Protein AF-A0A4Q0A4Y5-F1 (afdb_monomer_lite)

Secondary structure (DSSP, 8-state):
-B-TTT--B-SSHHHHHHHHTTTT----EE-TTT--EESSHHHHHHHHHSS--------------

Structure (mmCIF, N/CA/C/O backbone):
data_AF-A0A4Q0A4Y5-F1
#
_entry.id   AF-A0A4Q0A4Y5-F1
#
loop_
_atom_site.group_PDB
_atom_site.id
_atom_site.type_symbol
_atom_site.label_atom_id
_atom_site.label_alt_id
_atom_site.label_comp_id
_atom_site.label_asym_id
_atom_site.label_entity_id
_atom_site.label_seq_id
_atom_site.pdbx_PDB_ins_code
_atom_site.Cartn_x
_atom_site.Cartn_y
_atom_site.Cartn_z
_atom_site.occupancy
_atom_site.B_iso_or_equiv
_atom_site.auth_seq_id
_atom_site.auth_comp_id
_atom_site.auth_asym_id
_atom_site.auth_atom_id
_atom_site.pdbx_PDB_model_num
ATOM 1 N N . TYR A 1 1 ? 9.810 -5.703 -15.212 1.00 94.50 1 TYR A N 1
ATOM 2 C CA . TYR A 1 1 ? 8.340 -5.572 -15.344 1.00 94.50 1 TYR A CA 1
ATOM 3 C C . TYR A 1 1 ? 7.914 -4.195 -14.851 1.00 94.50 1 TYR A C 1
ATOM 5 O O . TYR A 1 1 ? 8.153 -3.904 -13.685 1.00 94.50 1 TYR A O 1
ATOM 13 N N . LYS A 1 2 ? 7.361 -3.330 -15.714 1.00 96.44 2 LYS A N 1
ATOM 14 C CA . LYS A 1 2 ? 7.121 -1.904 -15.413 1.00 96.44 2 LYS A CA 1
ATOM 15 C C . LYS A 1 2 ? 5.637 -1.612 -15.178 1.00 96.44 2 LYS A C 1
ATOM 17 O O . LYS A 1 2 ? 4.790 -2.133 -15.898 1.00 96.44 2 LYS A O 1
ATOM 22 N N . CYS A 1 3 ? 5.322 -0.796 -14.174 1.00 96.06 3 CYS A N 1
ATOM 23 C CA . CYS A 1 3 ? 3.961 -0.322 -13.941 1.00 96.06 3 CYS A CA 1
ATOM 24 C C . CYS A 1 3 ? 3.570 0.739 -14.981 1.00 96.06 3 CYS A C 1
ATOM 26 O O . CYS A 1 3 ? 4.292 1.728 -15.097 1.00 96.06 3 CYS A O 1
ATOM 28 N N . PRO A 1 4 ? 2.432 0.590 -15.686 1.00 93.00 4 PRO A N 1
ATOM 29 C CA . PRO A 1 4 ? 1.993 1.580 -16.670 1.00 93.00 4 PRO A CA 1
ATOM 30 C C . PRO A 1 4 ? 1.517 2.894 -16.031 1.00 93.00 4 PRO A C 1
ATOM 32 O O . PRO A 1 4 ? 1.520 3.923 -16.690 1.00 93.00 4 PRO A O 1
ATOM 35 N N . THR A 1 5 ? 1.125 2.874 -14.753 1.00 93.94 5 THR A N 1
ATOM 36 C CA . THR A 1 5 ? 0.548 4.040 -14.065 1.00 93.94 5 THR A CA 1
ATOM 37 C C . THR A 1 5 ? 1.606 4.920 -13.401 1.00 93.94 5 THR A C 1
ATOM 39 O O . THR A 1 5 ? 1.528 6.137 -13.484 1.00 93.94 5 THR A O 1
ATOM 42 N N . CYS A 1 6 ? 2.600 4.327 -12.731 1.00 95.56 6 CYS A N 1
ATOM 43 C CA . CYS A 1 6 ? 3.604 5.077 -11.960 1.00 95.56 6 CYS A CA 1
ATOM 44 C C . CYS A 1 6 ? 5.051 4.812 -12.396 1.00 95.56 6 CYS A C 1
ATOM 46 O O . CYS A 1 6 ? 5.984 5.213 -11.707 1.00 95.56 6 CYS A O 1
ATOM 48 N N . ASN A 1 7 ? 5.254 4.099 -13.508 1.00 94.31 7 ASN A N 1
ATOM 49 C CA . ASN A 1 7 ? 6.566 3.768 -14.071 1.00 94.31 7 ASN A CA 1
ATOM 50 C C . ASN A 1 7 ? 7.526 2.988 -13.154 1.00 94.31 7 ASN A C 1
ATOM 52 O O . ASN A 1 7 ? 8.677 2.767 -13.530 1.00 94.31 7 ASN A O 1
ATOM 56 N N . GLN A 1 8 ? 7.062 2.505 -12.000 1.00 97.12 8 GLN A N 1
ATOM 57 C CA . GLN A 1 8 ? 7.873 1.719 -11.078 1.00 97.12 8 GLN A CA 1
ATOM 58 C C .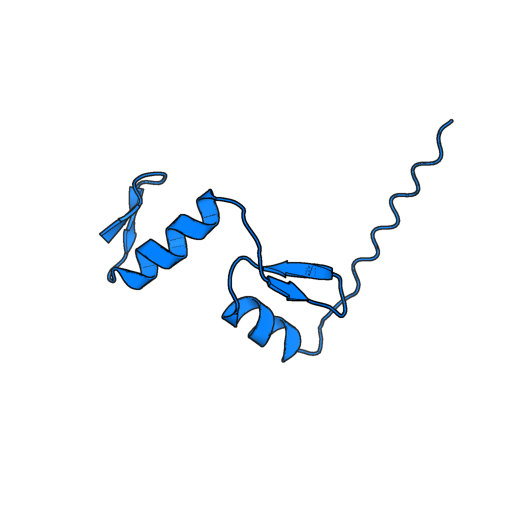 GLN A 1 8 ? 8.248 0.358 -11.684 1.00 97.12 8 GLN A C 1
ATOM 60 O O . GLN A 1 8 ? 7.414 -0.325 -12.289 1.00 97.12 8 GLN A O 1
ATOM 65 N N . SER A 1 9 ? 9.507 -0.038 -11.504 1.00 97.12 9 SER A N 1
ATOM 66 C CA . SER A 1 9 ? 10.063 -1.282 -12.039 1.00 97.12 9 SER A CA 1
ATOM 67 C C . SER A 1 9 ? 10.135 -2.376 -10.978 1.00 97.12 9 SER A C 1
ATOM 69 O O . SER A 1 9 ? 10.544 -2.142 -9.845 1.00 97.12 9 SER A O 1
ATOM 71 N N . PHE A 1 10 ? 9.772 -3.593 -11.379 1.00 97.38 10 PHE A N 1
ATOM 72 C CA . PHE A 1 10 ? 9.789 -4.799 -10.554 1.00 97.38 10 PHE A CA 1
ATOM 73 C C . PHE A 1 10 ? 10.604 -5.902 -11.225 1.00 97.38 10 PHE A C 1
ATOM 75 O O . PHE A 1 10 ? 10.518 -6.096 -12.446 1.00 97.38 10 PHE A O 1
ATOM 82 N N . SER A 1 11 ? 11.324 -6.674 -10.410 1.00 97.50 11 SER A N 1
ATOM 83 C CA . SER A 1 11 ? 12.142 -7.804 -10.864 1.00 97.50 11 SER A CA 1
ATOM 84 C C . SER A 1 11 ? 11.304 -9.006 -11.313 1.00 97.50 11 SER A C 1
ATOM 86 O O . SER A 1 11 ? 11.766 -9.798 -12.127 1.00 97.50 11 SER A O 1
ATOM 88 N N . ARG A 1 12 ? 10.055 -9.149 -10.835 1.00 97.50 12 ARG A N 1
ATOM 89 C CA . ARG A 1 12 ? 9.161 -10.273 -11.182 1.00 97.50 12 ARG A CA 1
ATOM 90 C C . ARG A 1 12 ? 7.775 -9.808 -11.636 1.00 97.50 12 ARG A C 1
ATOM 92 O O . ARG A 1 12 ? 7.258 -8.794 -11.171 1.00 97.50 12 ARG A O 1
ATOM 99 N N . ASN A 1 13 ? 7.136 -10.591 -12.510 1.00 95.75 13 ASN A N 1
ATOM 100 C CA . ASN A 1 13 ? 5.794 -10.292 -13.030 1.00 95.75 13 ASN A CA 1
ATOM 101 C C . ASN A 1 13 ? 4.728 -10.309 -11.922 1.00 95.75 13 ASN A C 1
ATOM 103 O O . ASN A 1 13 ? 3.894 -9.412 -11.839 1.00 95.75 13 ASN A O 1
ATOM 107 N N . HIS A 1 14 ? 4.768 -11.300 -11.024 1.00 93.62 14 HIS A N 1
ATOM 108 C CA . HIS A 1 14 ? 3.792 -11.383 -9.934 1.00 93.62 14 HIS A CA 1
ATOM 109 C C . HIS A 1 14 ? 3.879 -10.183 -8.977 1.00 93.62 14 HIS A C 1
ATOM 111 O O . HIS A 1 14 ? 2.858 -9.770 -8.428 1.00 93.62 14 HIS A O 1
ATOM 117 N N . ASP A 1 15 ? 5.066 -9.589 -8.819 1.00 95.00 15 ASP A N 1
ATOM 118 C CA . ASP A 1 15 ? 5.256 -8.369 -8.037 1.00 95.00 15 ASP A CA 1
ATOM 119 C C . ASP A 1 15 ? 4.581 -7.174 -8.709 1.00 95.00 15 ASP A C 1
ATOM 121 O O . ASP A 1 15 ? 3.831 -6.457 -8.048 1.00 95.00 15 ASP A O 1
ATOM 125 N N . LEU A 1 16 ? 4.737 -7.028 -10.030 1.00 95.62 16 LEU A N 1
ATOM 126 C CA . LEU A 1 16 ? 4.014 -6.021 -10.809 1.00 95.62 16 LEU A CA 1
ATOM 127 C C . LEU A 1 16 ? 2.490 -6.230 -10.734 1.00 95.62 16 LEU A C 1
ATOM 129 O O . LEU A 1 16 ? 1.758 -5.295 -10.416 1.00 95.62 16 LEU A O 1
ATOM 133 N N . LYS A 1 17 ? 1.997 -7.454 -10.976 1.00 91.75 17 LYS A N 1
ATOM 134 C CA . LYS A 1 17 ? 0.558 -7.780 -10.895 1.00 91.75 17 LYS A CA 1
ATOM 135 C C . LYS A 1 17 ? -0.024 -7.490 -9.513 1.00 91.75 17 LYS A C 1
ATOM 137 O O . LYS A 1 17 ? -1.179 -7.093 -9.386 1.00 91.75 17 LYS A O 1
ATOM 142 N N . ARG A 1 18 ? 0.763 -7.702 -8.458 1.00 89.88 18 ARG A N 1
ATOM 143 C CA . ARG A 1 18 ? 0.382 -7.350 -7.089 1.00 89.88 18 ARG A CA 1
ATOM 144 C C . ARG A 1 18 ? 0.391 -5.840 -6.876 1.00 89.88 18 ARG A C 1
ATOM 146 O O . ARG A 1 18 ? -0.525 -5.331 -6.237 1.00 89.88 18 ARG A O 1
ATOM 153 N N . HIS A 1 19 ? 1.398 -5.149 -7.400 1.00 92.38 19 HIS A N 1
ATOM 154 C CA . HIS A 1 19 ? 1.530 -3.704 -7.303 1.00 92.38 19 HIS A CA 1
ATOM 155 C C . HIS A 1 19 ? 0.358 -2.982 -7.971 1.00 92.38 19 HIS A C 1
ATOM 157 O O . HIS A 1 19 ? -0.244 -2.137 -7.329 1.00 92.38 19 HIS A O 1
ATOM 163 N N . VAL A 1 20 ? -0.046 -3.344 -9.194 1.00 91.06 20 VAL A N 1
ATOM 164 C CA . VAL A 1 20 ? -1.117 -2.612 -9.906 1.00 91.06 20 VAL A CA 1
ATOM 165 C C . VAL A 1 20 ? -2.459 -2.600 -9.164 1.00 91.06 20 VAL A C 1
ATOM 167 O O . VAL A 1 20 ? -3.251 -1.680 -9.340 1.00 91.06 20 VAL A O 1
ATOM 170 N N . LYS A 1 21 ? -2.699 -3.559 -8.259 1.00 88.25 21 LYS A N 1
ATOM 171 C CA . LYS A 1 21 ? -3.892 -3.567 -7.398 1.00 88.25 21 LYS A CA 1
ATOM 172 C C . LYS A 1 21 ? -3.963 -2.350 -6.473 1.00 88.25 21 LYS A C 1
ATOM 174 O O . LYS A 1 21 ? -5.065 -1.969 -6.091 1.00 88.25 21 LYS A O 1
ATOM 179 N N . ILE A 1 22 ? -2.835 -1.720 -6.128 1.00 88.12 22 ILE A N 1
ATOM 180 C CA . ILE A 1 22 ? -2.842 -0.510 -5.292 1.00 88.12 22 ILE A CA 1
ATOM 181 C C . ILE A 1 22 ? -3.502 0.671 -6.009 1.00 88.12 22 ILE A C 1
ATOM 183 O O . ILE A 1 22 ? -4.195 1.444 -5.357 1.00 88.12 22 ILE A O 1
ATOM 187 N N . HIS A 1 23 ? -3.347 0.760 -7.334 1.00 90.19 23 HIS A N 1
ATOM 188 C CA . HIS A 1 23 ? -3.925 1.834 -8.149 1.00 90.19 23 HIS A CA 1
ATOM 189 C C . HIS A 1 23 ? -5.443 1.712 -8.258 1.00 90.19 23 HIS A C 1
ATOM 191 O O . HIS A 1 23 ? -6.133 2.716 -8.341 1.00 90.19 23 HIS A O 1
ATOM 197 N N . SER A 1 24 ? -5.979 0.490 -8.171 1.00 86.81 24 SER A N 1
ATOM 198 C CA . SER A 1 24 ? -7.431 0.274 -8.150 1.00 86.81 24 SER A CA 1
ATOM 199 C C . SER A 1 24 ? -8.104 0.774 -6.867 1.00 86.81 24 SER A C 1
ATOM 201 O O . SER A 1 24 ? -9.323 0.896 -6.821 1.00 86.81 24 SER A O 1
ATOM 203 N N . GLY A 1 25 ? -7.345 0.972 -5.781 1.00 84.12 25 GLY A N 1
ATOM 204 C CA . GLY A 1 25 ? -7.893 1.298 -4.460 1.00 84.12 25 GLY A CA 1
ATOM 205 C C . GLY A 1 25 ? -8.763 0.198 -3.829 1.00 84.12 25 GLY A C 1
ATOM 206 O O . GLY A 1 25 ? -9.136 0.311 -2.658 1.00 84.12 25 GLY A O 1
ATOM 207 N N . VAL A 1 26 ? -9.053 -0.894 -4.548 1.00 84.44 26 VAL A N 1
ATOM 208 C CA . VAL A 1 26 ? -9.932 -1.968 -4.086 1.00 84.44 26 VAL A CA 1
ATOM 209 C C . VAL A 1 26 ? -9.258 -2.737 -2.955 1.00 84.44 26 VAL A C 1
ATOM 211 O O . VAL A 1 26 ? -8.155 -3.276 -3.077 1.00 84.44 26 VAL A O 1
ATOM 214 N N . LYS A 1 27 ? -9.954 -2.815 -1.820 1.00 87.81 27 LYS A N 1
ATOM 215 C CA . LYS A 1 27 ? -9.526 -3.570 -0.639 1.00 87.81 27 LYS A CA 1
ATOM 216 C C . LYS A 1 27 ? -10.570 -4.641 -0.325 1.00 87.81 27 LYS A C 1
ATOM 218 O O . LYS A 1 27 ? -11.470 -4.376 0.479 1.00 87.81 27 LYS A O 1
ATOM 223 N N . PRO A 1 28 ? -10.507 -5.818 -0.977 1.00 87.75 28 PRO A N 1
ATOM 224 C CA . PRO A 1 28 ? -11.545 -6.838 -0.843 1.00 87.75 28 PRO A CA 1
ATOM 225 C C . PRO A 1 28 ? -11.451 -7.596 0.487 1.00 87.75 28 PRO A C 1
ATOM 227 O O . PRO A 1 28 ? -12.418 -8.210 0.916 1.00 87.75 28 PRO A O 1
ATOM 230 N N . HIS A 1 29 ? -10.308 -7.540 1.173 1.00 91.25 29 HIS A N 1
ATOM 231 C CA . HIS A 1 29 ? -10.087 -8.297 2.400 1.00 91.25 29 HIS A CA 1
ATOM 232 C C . HIS A 1 29 ? -10.364 -7.426 3.623 1.00 91.25 29 HIS A C 1
ATOM 234 O O . HIS A 1 29 ? -9.654 -6.452 3.854 1.00 91.25 29 HIS A O 1
ATOM 240 N N . GLN A 1 30 ? -11.361 -7.776 4.431 1.00 91.25 30 GLN A N 1
ATOM 241 C CA . GLN A 1 30 ? -11.721 -7.033 5.637 1.00 91.25 30 GLN A CA 1
ATOM 242 C C . GLN A 1 30 ? -11.406 -7.837 6.898 1.00 91.25 30 GLN A C 1
ATOM 244 O O . GLN A 1 30 ? -11.715 -9.023 6.992 1.00 91.25 30 GLN A O 1
ATOM 249 N N . CYS A 1 31 ? -10.817 -7.176 7.892 1.00 90.06 31 CYS A N 1
ATOM 250 C CA . CYS A 1 31 ? -10.716 -7.726 9.232 1.00 90.06 31 CYS A CA 1
ATOM 251 C C . CYS A 1 31 ? -12.078 -7.651 9.924 1.00 90.06 31 CYS A C 1
ATOM 253 O O . CYS A 1 31 ? -12.561 -6.557 10.204 1.00 90.06 31 CYS A O 1
ATOM 255 N N . GLN A 1 32 ? -12.664 -8.803 10.246 1.00 86.62 32 GLN A N 1
ATOM 256 C CA . GLN A 1 32 ? -13.976 -8.879 10.901 1.00 86.62 32 GLN A CA 1
ATOM 257 C C . GLN A 1 32 ? -13.975 -8.315 12.329 1.00 86.62 32 GLN A C 1
ATOM 259 O O . GLN A 1 32 ? -15.011 -7.902 12.830 1.00 86.62 32 GLN A O 1
ATOM 264 N N . ARG A 1 33 ? -12.810 -8.251 12.988 1.00 85.25 33 ARG A N 1
ATOM 265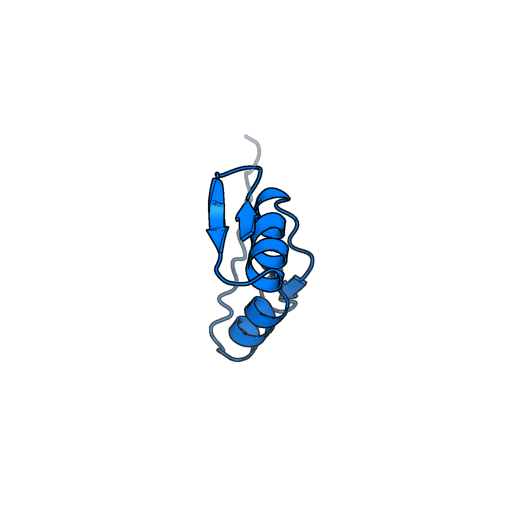 C CA . ARG A 1 33 ? -12.714 -7.747 14.365 1.00 85.25 33 ARG A CA 1
ATOM 266 C C . ARG A 1 33 ? -12.694 -6.219 14.449 1.00 85.25 33 ARG A C 1
ATOM 268 O O . ARG A 1 33 ? -13.352 -5.678 15.322 1.00 85.25 33 ARG A O 1
ATOM 275 N N . CYS A 1 34 ? -11.928 -5.541 13.590 1.00 88.88 34 CYS A N 1
ATOM 276 C CA . CYS A 1 34 ? -11.764 -4.079 13.645 1.00 88.88 34 CYS A CA 1
ATOM 277 C C . CYS A 1 34 ? -12.163 -3.343 12.355 1.00 88.88 34 CYS A C 1
ATOM 279 O O . CYS A 1 34 ? -11.832 -2.174 12.185 1.00 88.88 34 CYS A O 1
ATOM 281 N N . GLY A 1 35 ? -12.825 -4.017 11.411 1.00 87.25 35 GLY A N 1
ATOM 282 C CA . GLY A 1 35 ? -13.374 -3.427 10.182 1.00 87.25 35 GLY A CA 1
ATOM 283 C C . GLY A 1 35 ? -12.341 -2.982 9.138 1.00 87.25 35 GLY A C 1
ATOM 284 O O . GLY A 1 35 ? -12.715 -2.622 8.021 1.00 87.25 35 GLY A O 1
ATOM 285 N N . LYS A 1 36 ? -11.040 -3.025 9.458 1.00 87.94 36 LYS A N 1
ATOM 286 C CA . LYS A 1 36 ? -9.960 -2.539 8.590 1.00 87.94 36 LYS A CA 1
ATOM 287 C C . LYS A 1 36 ? -9.868 -3.352 7.297 1.00 87.94 36 LYS A C 1
ATOM 289 O O . LYS A 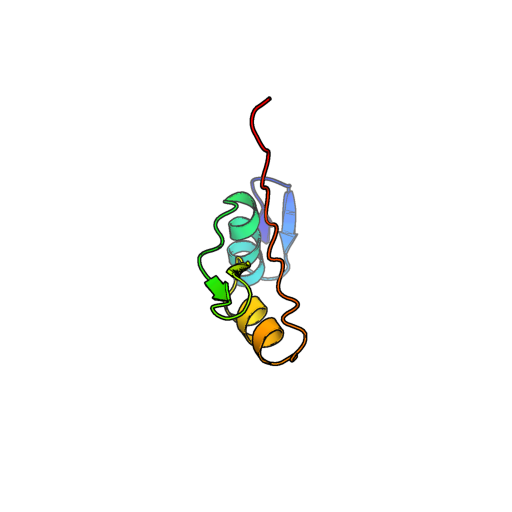1 36 ? -9.813 -4.581 7.334 1.00 87.94 36 LYS A O 1
ATOM 294 N N . ARG A 1 37 ? -9.804 -2.657 6.157 1.00 90.12 37 ARG A N 1
ATOM 295 C CA . ARG A 1 37 ? -9.711 -3.267 4.822 1.00 90.12 37 ARG A CA 1
ATOM 296 C C . ARG A 1 37 ? -8.270 -3.305 4.309 1.00 90.12 37 ARG A C 1
ATOM 298 O O . ARG A 1 37 ? -7.497 -2.367 4.509 1.00 90.12 37 ARG A O 1
ATOM 305 N N . PHE A 1 38 ? -7.932 -4.369 3.594 1.00 89.56 38 PHE A N 1
ATOM 306 C CA . PHE A 1 38 ? -6.625 -4.663 3.023 1.00 89.56 38 PHE A CA 1
ATOM 307 C C . PHE A 1 38 ? -6.771 -5.020 1.540 1.00 89.56 38 PHE A C 1
ATOM 309 O O . PHE A 1 38 ? -7.692 -5.731 1.139 1.00 89.56 38 PHE A O 1
ATOM 316 N N . GLY A 1 39 ? -5.826 -4.553 0.722 1.00 89.75 39 GLY A N 1
ATOM 317 C CA . GLY A 1 39 ? -5.746 -4.909 -0.702 1.00 89.75 39 GLY A CA 1
ATOM 318 C C . GLY A 1 39 ? -5.224 -6.325 -0.954 1.00 89.75 39 GLY A C 1
ATOM 319 O O . GLY A 1 39 ? -5.252 -6.796 -2.086 1.00 89.75 39 GLY A O 1
ATOM 320 N N . ARG A 1 40 ? -4.713 -7.004 0.086 1.00 89.06 40 ARG A N 1
ATOM 321 C CA . ARG A 1 40 ? -4.086 -8.328 -0.022 1.00 89.06 40 ARG A CA 1
ATOM 322 C C . ARG A 1 40 ? -4.427 -9.227 1.165 1.00 89.06 40 ARG A C 1
ATOM 324 O O . ARG A 1 40 ? -4.479 -8.752 2.301 1.00 89.06 40 ARG A O 1
ATOM 331 N N . SER A 1 41 ? -4.601 -10.519 0.899 1.00 90.75 41 SER A N 1
ATOM 332 C CA . SER A 1 41 ? -4.921 -11.539 1.904 1.00 90.75 41 SER A CA 1
ATOM 333 C C . SER A 1 41 ? -3.778 -11.769 2.895 1.00 90.75 41 SER A C 1
ATOM 335 O O . SER A 1 41 ? -4.025 -11.878 4.092 1.00 90.75 41 SER A O 1
ATOM 337 N N . ASP A 1 42 ? -2.522 -11.760 2.436 1.00 90.25 42 ASP A N 1
ATOM 338 C CA . ASP A 1 42 ? -1.343 -11.912 3.298 1.00 90.25 42 ASP A CA 1
ATOM 339 C C . ASP A 1 42 ? -1.210 -10.755 4.300 1.00 90.25 42 ASP A C 1
ATOM 341 O O . ASP A 1 42 ? -0.869 -10.963 5.466 1.00 90.25 42 ASP A O 1
ATOM 345 N N . ALA A 1 43 ? -1.572 -9.540 3.876 1.00 89.75 43 ALA A N 1
ATOM 346 C CA . ALA A 1 43 ? -1.590 -8.372 4.745 1.00 89.75 43 ALA A CA 1
ATOM 347 C C . ALA A 1 43 ? -2.663 -8.492 5.841 1.00 89.75 43 ALA A C 1
ATOM 349 O O . ALA A 1 43 ? -2.372 -8.179 6.996 1.00 89.75 43 ALA A O 1
ATOM 350 N N . LEU A 1 44 ? -3.861 -8.992 5.502 1.00 91.44 44 LEU A N 1
ATOM 351 C CA . LEU A 1 44 ? -4.901 -9.310 6.484 1.00 91.44 44 LEU A CA 1
ATOM 352 C C . LEU A 1 44 ? -4.446 -10.430 7.428 1.00 91.44 44 LEU A C 1
ATOM 354 O O . LEU A 1 44 ? -4.584 -10.290 8.636 1.00 91.44 44 LEU A O 1
ATOM 358 N N . LYS A 1 45 ? -3.861 -11.515 6.910 1.00 90.94 45 LYS A N 1
ATOM 359 C CA . LYS A 1 45 ? -3.391 -12.644 7.728 1.00 90.94 45 LYS A CA 1
ATOM 360 C C . LYS A 1 45 ? -2.354 -12.189 8.752 1.00 90.94 45 LYS A C 1
ATOM 362 O O . LYS A 1 45 ? -2.511 -12.459 9.937 1.00 90.94 45 LYS A O 1
ATOM 367 N N . ARG A 1 46 ? -1.348 -11.421 8.322 1.00 89.88 46 ARG A N 1
ATOM 368 C CA . ARG A 1 46 ? -0.354 -10.818 9.225 1.00 89.88 46 ARG A CA 1
ATOM 369 C C . ARG A 1 46 ? -1.007 -9.900 10.259 1.00 89.88 46 ARG A C 1
ATOM 371 O O . ARG A 1 46 ? -0.640 -9.943 11.427 1.00 89.88 46 ARG A O 1
ATOM 378 N N . HIS A 1 47 ? -1.983 -9.098 9.841 1.00 88.38 47 HIS A N 1
ATOM 379 C CA . HIS A 1 47 ? -2.745 -8.250 10.751 1.00 88.38 47 HIS A CA 1
ATOM 380 C C . HIS A 1 47 ? -3.556 -9.050 11.782 1.0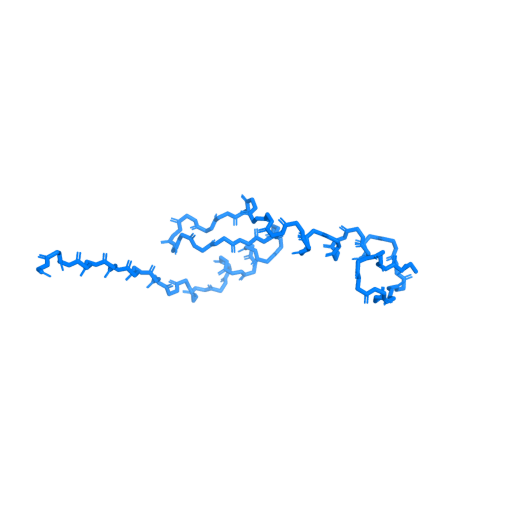0 88.38 47 HIS A C 1
ATOM 382 O O . HIS A 1 47 ? -3.615 -8.633 12.928 1.00 88.38 47 HIS A O 1
ATOM 388 N N . SER A 1 48 ? -4.153 -10.181 11.402 1.00 83.44 48 SER A N 1
ATOM 389 C CA . SER A 1 48 ? -4.941 -11.030 12.304 1.00 83.44 48 SER A CA 1
ATOM 390 C C . SER A 1 48 ? -4.078 -11.852 13.263 1.00 83.44 48 SER A C 1
ATOM 392 O O . SER A 1 48 ? -4.517 -12.141 14.375 1.00 83.44 48 SER A O 1
ATOM 394 N N . LEU A 1 49 ? -2.867 -12.229 12.840 1.00 82.50 49 LEU A N 1
ATOM 395 C CA . LEU A 1 49 ? -1.903 -12.965 13.665 1.00 82.50 49 LEU A CA 1
ATOM 396 C C . LEU A 1 49 ? -1.317 -12.083 14.772 1.00 82.50 49 LEU A C 1
ATOM 398 O O . LEU A 1 49 ? -1.152 -12.527 15.905 1.00 82.50 49 LEU A O 1
ATOM 402 N N . VAL A 1 50 ? -1.047 -10.813 14.471 1.00 74.06 50 VAL A N 1
ATOM 403 C CA . VAL A 1 50 ? -0.645 -9.837 15.483 1.00 74.06 50 VAL A CA 1
ATOM 404 C C . VAL A 1 50 ? -1.912 -9.375 16.208 1.00 74.06 50 VAL A C 1
ATOM 406 O O . VAL A 1 50 ? -2.737 -8.686 15.621 1.00 74.06 50 VAL A O 1
ATOM 409 N N . LYS A 1 51 ? -2.078 -9.673 17.505 1.00 62.47 51 LYS A N 1
ATOM 410 C CA . LYS A 1 51 ? -3.247 -9.267 18.334 1.00 62.47 51 LYS A CA 1
ATOM 411 C C . LYS A 1 51 ? -3.496 -7.741 18.420 1.00 62.47 51 LYS A C 1
ATOM 413 O O . LYS A 1 51 ? -4.392 -7.295 19.127 1.00 62.47 51 LYS A O 1
ATOM 418 N N . ARG A 1 52 ? -2.771 -6.919 17.659 1.00 65.69 52 ARG A N 1
ATOM 419 C CA . ARG A 1 52 ? -2.914 -5.463 17.530 1.00 65.69 52 ARG A CA 1
ATOM 420 C C . ARG A 1 52 ? -4.024 -5.081 16.533 1.00 65.69 52 ARG A C 1
ATOM 422 O O . ARG A 1 52 ? -3.826 -4.245 15.652 1.00 65.69 52 ARG A O 1
ATOM 429 N N . CYS A 1 53 ? -5.210 -5.673 16.667 1.00 67.69 53 CYS A N 1
ATOM 430 C CA . CYS A 1 53 ? -6.424 -5.167 16.015 1.00 67.69 53 CYS A CA 1
ATOM 431 C C . CYS A 1 53 ? -6.994 -4.075 16.923 1.00 67.69 53 CYS A C 1
ATOM 433 O O . CYS A 1 53 ? -7.871 -4.326 17.747 1.00 67.69 53 CYS A O 1
ATOM 435 N N . ARG A 1 54 ? -6.427 -2.866 16.847 1.00 68.94 54 ARG A N 1
ATOM 436 C CA . ARG A 1 54 ? -6.990 -1.716 17.559 1.00 68.94 54 ARG A CA 1
ATOM 437 C C . ARG A 1 54 ? -8.273 -1.328 16.826 1.00 68.94 54 ARG A C 1
ATOM 439 O O . ARG A 1 54 ? -8.217 -0.976 15.649 1.00 68.94 54 ARG A O 1
ATOM 446 N N . ASN A 1 55 ? -9.414 -1.455 17.499 1.00 54.88 55 ASN A N 1
ATOM 447 C CA . ASN A 1 55 ? -10.700 -0.993 16.992 1.00 54.88 55 ASN A CA 1
ATOM 448 C C . ASN A 1 55 ? -10.611 0.504 16.690 1.00 54.88 55 ASN A C 1
ATOM 450 O O . ASN A 1 55 ? -10.538 1.314 17.608 1.00 54.88 55 ASN A O 1
ATOM 454 N N . LEU A 1 56 ? -10.636 0.873 15.413 1.00 57.53 56 LEU A N 1
ATOM 455 C CA . LEU A 1 56 ? -11.028 2.217 15.013 1.00 57.53 56 LEU A CA 1
ATOM 456 C C . LEU A 1 56 ? -12.553 2.202 14.903 1.00 57.53 56 LEU A C 1
ATOM 458 O O . LEU A 1 56 ? -13.106 2.087 13.816 1.00 57.53 56 LEU A O 1
ATOM 462 N N . ARG A 1 57 ? -13.238 2.273 16.051 1.00 52.81 57 ARG A N 1
ATOM 463 C CA . ARG A 1 57 ? -14.593 2.831 16.075 1.00 52.81 57 ARG A CA 1
ATOM 464 C C . ARG A 1 57 ? -14.419 4.338 15.922 1.00 52.81 57 ARG A C 1
ATOM 466 O O . ARG A 1 57 ? -14.297 5.044 16.913 1.00 52.81 57 ARG A O 1
ATOM 473 N N . THR A 1 58 ? -14.316 4.825 14.690 1.00 50.41 58 THR A N 1
ATOM 4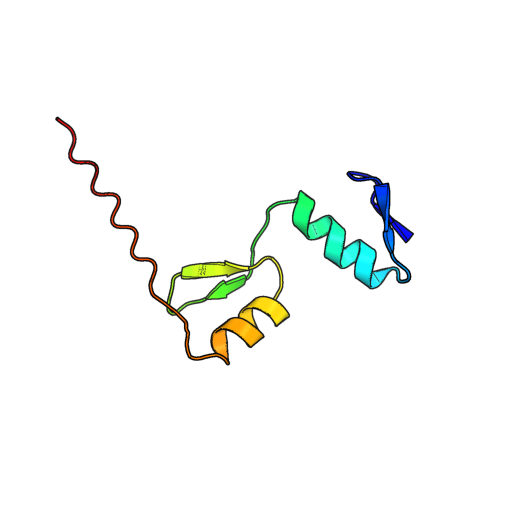74 C CA . THR A 1 58 ? -14.560 6.243 14.422 1.00 50.41 58 THR A CA 1
ATOM 475 C C . THR A 1 58 ? -16.070 6.424 14.456 1.00 50.41 58 THR A C 1
ATOM 477 O O . THR A 1 58 ? -16.748 6.247 13.448 1.00 50.41 58 THR A O 1
ATOM 480 N N . THR A 1 59 ? -16.613 6.685 15.643 1.00 47.69 59 THR A N 1
ATOM 481 C CA . THR A 1 59 ? -17.943 7.276 15.779 1.00 47.69 59 THR A CA 1
ATOM 482 C C . THR A 1 59 ? -17.833 8.713 15.288 1.00 47.69 59 THR A C 1
ATOM 484 O O . THR A 1 59 ? -17.556 9.622 16.067 1.00 47.69 59 THR A O 1
ATOM 487 N N . THR A 1 60 ? -17.991 8.925 13.984 1.00 49.53 60 THR A N 1
ATOM 488 C CA . THR A 1 60 ? -18.301 10.253 13.452 1.00 49.53 60 THR A CA 1
ATOM 489 C C . THR A 1 60 ? -19.771 10.516 13.759 1.00 49.53 60 THR A C 1
ATOM 491 O O . THR A 1 60 ? -20.638 10.422 12.898 1.00 49.53 60 THR A O 1
ATOM 494 N N . THR A 1 61 ? -20.067 10.783 15.030 1.00 51.09 61 THR A N 1
ATOM 495 C CA . THR A 1 61 ? -21.298 11.472 15.399 1.00 51.09 61 THR A CA 1
ATOM 496 C C . THR A 1 61 ? -21.040 12.949 15.130 1.00 51.09 61 THR A C 1
ATOM 498 O O . THR A 1 61 ? -20.660 13.697 16.024 1.00 51.09 61 THR A O 1
ATOM 501 N N . SER A 1 62 ? -21.181 13.363 13.873 1.00 54.16 62 SER A N 1
ATOM 502 C CA . SER A 1 62 ? -21.452 14.767 13.579 1.00 54.16 62 SER A CA 1
ATOM 503 C C . SER A 1 62 ? -22.933 14.970 13.859 1.00 54.16 62 SER A C 1
ATOM 505 O O . SER A 1 62 ? -23.785 14.634 13.041 1.00 54.16 62 SER A O 1
ATOM 507 N N . ILE A 1 63 ? -23.221 15.427 15.077 1.00 60.97 63 ILE A N 1
ATOM 508 C CA . ILE A 1 63 ? -24.505 16.028 15.424 1.00 60.97 63 ILE A CA 1
ATOM 509 C C . ILE A 1 63 ? -24.706 17.190 14.449 1.00 60.97 63 ILE A C 1
ATOM 511 O O . ILE A 1 63 ? -23.843 18.060 14.337 1.00 60.97 63 ILE A O 1
ATOM 515 N N . ALA A 1 64 ? -25.810 17.148 13.709 1.00 46.25 64 ALA A N 1
ATOM 516 C CA . ALA A 1 64 ? -26.318 18.300 12.990 1.00 46.25 64 ALA A CA 1
ATOM 517 C C . ALA A 1 64 ? -26.655 19.396 14.010 1.00 46.25 64 ALA A C 1
ATOM 519 O O . ALA A 1 64 ? -27.378 19.145 14.977 1.00 46.25 64 ALA A O 1
ATOM 520 N N . SER A 1 65 ? -26.111 20.591 13.817 1.00 48.06 65 SER A N 1
ATOM 521 C CA . SER A 1 65 ? -26.570 21.839 14.430 1.00 48.06 65 SER A CA 1
ATOM 522 C C . SER A 1 65 ? -26.330 22.960 13.435 1.00 48.06 65 SER A C 1
ATOM 524 O O . SER A 1 65 ? -25.227 22.963 12.840 1.00 48.06 65 SER A O 1
#

Sequence (65 aa):
YKCPTCNQSFSRNHDLKRHVKIHSGVKPHQCQRCGKRFGRSDALKRHSLVKRCRNLRTTTTSIAS

Foldseek 3Di:
DAAPPPRDDDPDPVVNVLVVLVVVVDFPDADPPQRDGHSDPVVSVVVVVPPPSDRPPPPPPPPDD

Radius of gyration: 16.38 Å; chains: 1; bounding box: 39×35×35 Å

pLDDT: mean 82.61, std 15.58, range [46.25, 97.5]

Organism: NCBI:txid215637

InterPro domains:
  IPR013087 Zinc finger C2H2-type [PF00096] (1-23)
  IPR013087 Zinc finger C2H2-type [PF00096] (29-47)
  IPR013087 Zinc finger C2H2-type [PS00028] (3-23)
  IPR013087 Zinc finger C2H2-type [PS50157] (1-28)
  IPR013087 Zinc finger C2H2-type [PS50157] (29-47)
  IPR013087 Zinc finger C2H2-type [SM00355] (1-23)
  IPR013087 Zinc finger C2H2-type [SM00355] (29-49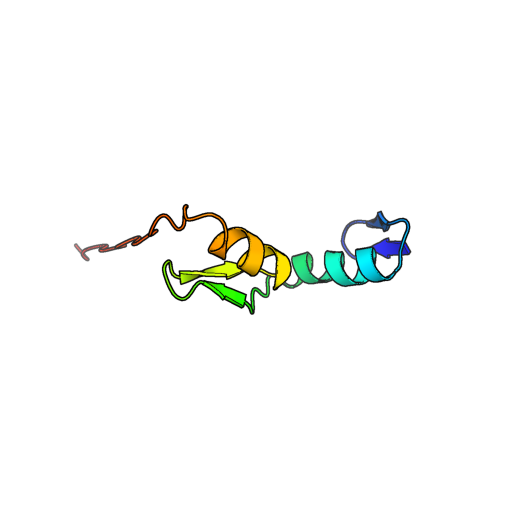)
  IPR036236 Zinc finger C2H2 superfamily [SSF57667] (1-48)